Protein AF-A0A1D3K9N5-F1 (afdb_monomer)

Mean predicted aligned error: 11.88 Å

Solvent-accessible surface area (backbone atoms only — not comparable to full-atom values): 5031 Å² total; per-residue (Å²): 108,76,66,60,52,53,52,52,51,52,52,51,53,51,50,51,53,52,51,51,48,43,60,75,70,49,76,58,74,79,57,84,88,48,85,57,52,69,72,57,42,53,52,52,50,53,55,48,53,52,49,46,63,66,65,50,73,80,59,80,82,73,87,56,85,73,52,58,58,64,69,66,57,56,79,78,75,78,79,130

pLDDT: mean 82.17, std 15.18, range [45.06, 98.31]

Secondary structure (DSSP, 8-state):
-HHHHHHHHHHHHHHHHHHHHHHHTTSS---TTSPPPHHHHHHHHHHHHHHHHHHGGG------TTTHHHHTSGGGGS--

Structure (mmCIF, N/CA/C/O backbone):
data_AF-A0A1D3K9N5-F1
#
_entry.id   AF-A0A1D3K9N5-F1
#
loop_
_atom_site.group_PDB
_atom_site.id
_atom_site.type_symbol
_atom_site.label_atom_id
_atom_site.label_alt_id
_atom_site.label_comp_id
_atom_site.label_asym_id
_atom_site.label_entity_id
_atom_site.label_seq_id
_atom_site.pdbx_PDB_ins_code
_atom_site.Cartn_x
_atom_site.Cartn_y
_atom_site.Cartn_z
_atom_site.occupancy
_atom_site.B_iso_or_equiv
_atom_site.auth_seq_id
_atom_site.auth_comp_id
_atom_site.auth_asym_id
_atom_site.auth_atom_id
_atom_site.pdbx_PDB_model_num
ATOM 1 N N . MET A 1 1 ? -9.045 21.192 -19.121 1.00 70.44 1 MET A N 1
ATOM 2 C CA . MET A 1 1 ? -9.518 19.816 -18.833 1.00 70.44 1 MET A CA 1
ATOM 3 C C . MET A 1 1 ? -8.837 18.745 -19.688 1.00 70.44 1 MET A C 1
ATOM 5 O O . MET A 1 1 ? -8.176 17.894 -19.114 1.00 70.44 1 MET A O 1
ATOM 9 N N . LYS A 1 2 ? -8.893 18.785 -21.033 1.00 82.44 2 LYS A N 1
ATOM 10 C CA . LYS A 1 2 ? -8.275 17.735 -21.886 1.00 82.44 2 LYS A CA 1
ATOM 11 C C . LYS A 1 2 ? -6.768 17.522 -21.651 1.00 82.44 2 LYS A C 1
ATOM 13 O O . LYS A 1 2 ? -6.311 16.385 -21.645 1.00 82.44 2 LYS A O 1
ATOM 18 N N . ARG A 1 3 ? -6.004 18.602 -21.432 1.00 92.00 3 ARG A N 1
ATOM 19 C CA . ARG A 1 3 ? -4.566 18.526 -21.102 1.00 92.00 3 ARG A CA 1
ATOM 20 C C . ARG A 1 3 ? -4.330 17.845 -19.752 1.00 92.00 3 ARG A C 1
ATOM 22 O O . ARG A 1 3 ? -3.540 16.920 -19.695 1.00 92.00 3 ARG A O 1
ATOM 29 N N . THR A 1 4 ? -5.089 18.227 -18.727 1.00 95.06 4 THR A N 1
ATOM 30 C CA . THR A 1 4 ? -5.025 17.644 -17.376 1.00 95.06 4 THR A CA 1
ATOM 31 C C . THR A 1 4 ? -5.321 16.142 -17.368 1.00 95.06 4 THR A C 1
ATOM 33 O O . THR A 1 4 ? -4.620 15.375 -16.720 1.00 95.06 4 THR A O 1
ATOM 36 N N . ILE A 1 5 ? -6.330 15.699 -18.125 1.00 96.12 5 ILE A N 1
ATOM 37 C CA . ILE A 1 5 ? -6.660 14.269 -18.232 1.00 96.12 5 ILE A CA 1
ATOM 38 C C . ILE A 1 5 ? -5.519 13.511 -18.917 1.00 96.12 5 ILE A C 1
ATOM 40 O O . ILE A 1 5 ? -5.096 12.471 -18.423 1.00 96.12 5 ILE A O 1
ATOM 44 N N . LYS A 1 6 ? -4.973 14.048 -20.018 1.00 95.69 6 LYS A N 1
ATOM 45 C CA . LYS A 1 6 ? -3.830 13.436 -20.712 1.00 95.69 6 LYS A CA 1
ATOM 46 C C . LYS A 1 6 ? -2.596 13.332 -19.815 1.00 95.69 6 LYS A C 1
ATOM 48 O O . LYS A 1 6 ? -1.937 12.299 -19.828 1.00 95.69 6 LYS A O 1
ATOM 53 N N . THR A 1 7 ? -2.298 14.366 -19.030 1.00 97.12 7 THR A N 1
ATOM 54 C CA . THR A 1 7 ? -1.148 14.350 -18.115 1.00 97.12 7 THR A CA 1
ATOM 55 C C . THR A 1 7 ? -1.336 13.348 -16.983 1.00 97.12 7 THR A C 1
ATOM 57 O O . THR A 1 7 ? -0.404 12.614 -16.681 1.00 97.12 7 THR A O 1
ATOM 60 N N . LEU A 1 8 ? -2.535 13.259 -16.394 1.00 97.50 8 LEU A N 1
ATOM 61 C CA . LEU A 1 8 ? -2.827 12.269 -15.350 1.00 97.50 8 LEU A CA 1
ATOM 62 C C . LEU A 1 8 ? -2.780 10.839 -15.892 1.00 97.50 8 LEU A C 1
ATOM 64 O O . LEU A 1 8 ? -2.211 9.966 -15.247 1.00 97.50 8 LEU A O 1
ATOM 68 N N . ALA A 1 9 ? -3.323 10.606 -17.090 1.00 97.62 9 ALA A N 1
ATOM 69 C CA . ALA A 1 9 ? -3.256 9.301 -17.739 1.00 97.62 9 ALA A CA 1
ATOM 70 C C . ALA A 1 9 ? -1.802 8.884 -18.009 1.00 97.62 9 ALA A C 1
ATOM 72 O O . ALA A 1 9 ? -1.412 7.771 -17.667 1.00 97.62 9 ALA A O 1
ATOM 73 N N . ALA A 1 10 ? -0.981 9.788 -18.552 1.00 97.88 10 ALA A N 1
ATOM 74 C CA . ALA A 1 10 ? 0.438 9.524 -18.778 1.00 97.88 10 ALA A CA 1
ATOM 75 C C . ALA A 1 10 ? 1.184 9.238 -17.463 1.00 97.88 10 ALA A C 1
ATOM 77 O O . ALA A 1 10 ? 1.915 8.255 -17.380 1.00 97.88 10 ALA A O 1
ATOM 78 N N . ALA A 1 11 ? 0.952 10.040 -16.420 1.00 98.06 11 ALA A N 1
ATOM 79 C CA . ALA A 1 11 ? 1.546 9.821 -15.102 1.00 98.06 11 ALA A CA 1
ATOM 80 C C . ALA A 1 11 ? 1.129 8.470 -14.495 1.00 98.06 11 ALA A C 1
ATOM 82 O O . ALA A 1 11 ? 1.969 7.764 -13.945 1.00 98.06 11 ALA A O 1
ATOM 83 N N . GLY A 1 12 ? -0.140 8.080 -14.645 1.00 98.19 12 GLY A N 1
ATOM 84 C CA . GLY A 1 12 ? -0.641 6.781 -14.198 1.00 98.19 12 GLY A CA 1
ATOM 85 C C . GLY A 1 12 ? 0.053 5.611 -14.896 1.00 98.19 12 GLY A C 1
ATOM 86 O O . GLY A 1 12 ? 0.485 4.675 -14.230 1.00 98.19 12 GLY A O 1
ATOM 87 N N . VAL A 1 13 ? 0.236 5.684 -16.219 1.00 98.31 13 VAL A N 1
ATOM 88 C CA . VAL A 1 13 ? 0.965 4.652 -16.979 1.00 98.31 13 VAL A CA 1
ATOM 89 C C . VAL A 1 13 ? 2.417 4.545 -16.509 1.00 98.31 13 VAL A C 1
ATOM 91 O O . VAL A 1 13 ? 2.898 3.441 -16.263 1.00 98.31 13 VAL A O 1
ATOM 94 N N . VAL A 1 14 ? 3.100 5.678 -16.322 1.00 98.25 14 VAL A N 1
ATOM 95 C CA . VAL A 1 14 ? 4.477 5.699 -15.802 1.00 98.25 14 VAL A CA 1
ATOM 96 C C . VAL A 1 14 ? 4.549 5.074 -14.408 1.00 98.25 14 VAL A C 1
ATOM 98 O O . VAL A 1 14 ? 5.429 4.255 -14.155 1.00 98.25 14 VAL A O 1
ATOM 101 N N . ALA A 1 15 ? 3.605 5.399 -13.521 1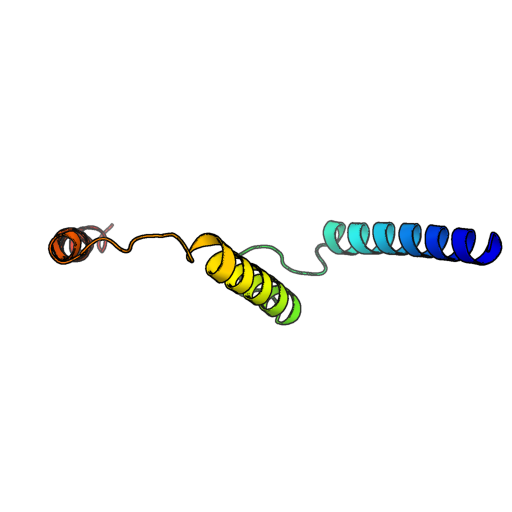.00 97.44 15 ALA A N 1
ATOM 102 C CA . ALA A 1 15 ? 3.549 4.830 -12.178 1.00 97.44 15 ALA A CA 1
ATOM 103 C C . ALA A 1 15 ? 3.365 3.303 -12.199 1.00 97.44 15 ALA A C 1
ATOM 105 O O . ALA A 1 15 ? 4.043 2.600 -11.452 1.00 97.44 15 ALA A O 1
ATOM 106 N N . VAL A 1 16 ? 2.505 2.779 -13.081 1.00 97.81 16 VAL A N 1
ATOM 107 C CA . VAL A 1 16 ? 2.302 1.329 -13.245 1.00 97.81 16 VAL A CA 1
ATOM 108 C C . VAL A 1 16 ? 3.575 0.642 -13.734 1.00 97.81 16 VAL A C 1
ATOM 110 O O . VAL A 1 16 ? 3.967 -0.374 -13.167 1.00 97.81 16 VAL A O 1
ATOM 113 N N . ILE A 1 17 ? 4.247 1.199 -14.747 1.00 97.94 17 ILE A N 1
ATOM 114 C CA . ILE A 1 17 ? 5.492 0.628 -15.284 1.00 97.94 17 ILE A CA 1
ATOM 115 C C . ILE A 1 17 ? 6.585 0.611 -14.210 1.00 97.94 17 ILE A C 1
ATOM 117 O O . ILE A 1 17 ? 7.243 -0.409 -14.020 1.00 97.94 17 ILE A O 1
ATOM 121 N N . MET A 1 18 ? 6.748 1.713 -13.473 1.00 96.00 18 MET A N 1
ATOM 122 C CA . MET A 1 18 ? 7.705 1.798 -12.367 1.00 96.00 18 MET A CA 1
ATOM 123 C C . MET A 1 18 ? 7.392 0.776 -11.271 1.00 96.00 18 MET A C 1
ATOM 125 O O . MET A 1 18 ? 8.290 0.063 -10.830 1.00 96.00 18 MET A O 1
ATOM 129 N N . GLY A 1 19 ? 6.123 0.659 -10.869 1.00 92.38 19 GLY A N 1
ATOM 130 C CA . GLY A 1 19 ? 5.689 -0.328 -9.880 1.00 92.38 19 GLY A CA 1
ATOM 131 C C . GLY A 1 19 ? 5.972 -1.763 -10.327 1.00 92.38 19 GLY A C 1
ATOM 132 O O . GLY A 1 19 ? 6.530 -2.546 -9.561 1.00 92.38 19 GLY A O 1
ATOM 133 N N . ALA A 1 20 ? 5.668 -2.095 -11.584 1.00 92.88 20 ALA A N 1
ATOM 134 C CA . ALA A 1 20 ? 5.972 -3.404 -12.154 1.00 92.88 20 ALA A CA 1
ATOM 135 C C . ALA A 1 20 ? 7.483 -3.682 -12.192 1.00 92.88 20 ALA A C 1
ATOM 137 O O . ALA A 1 20 ? 7.901 -4.786 -11.857 1.00 92.88 20 ALA A O 1
ATOM 138 N N . GLY A 1 21 ? 8.303 -2.686 -12.543 1.00 93.69 21 GLY A N 1
ATOM 139 C CA . GLY A 1 21 ? 9.762 -2.798 -12.518 1.00 93.69 21 GLY A CA 1
ATOM 140 C C . GLY A 1 21 ? 10.299 -3.080 -11.114 1.00 93.69 21 GLY A C 1
ATOM 141 O O . GLY A 1 21 ? 11.045 -4.034 -10.928 1.00 93.69 21 GLY A O 1
ATOM 142 N N . VAL A 1 22 ? 9.867 -2.310 -10.112 1.00 89.25 22 V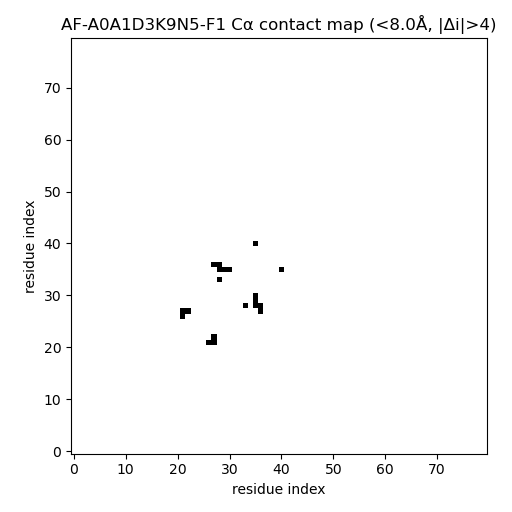AL A N 1
ATOM 143 C CA . VAL A 1 22 ? 10.248 -2.507 -8.700 1.00 89.25 22 VAL A CA 1
ATOM 144 C C . VAL A 1 22 ? 9.968 -3.939 -8.236 1.00 89.25 22 VAL A C 1
ATOM 146 O O . VAL A 1 22 ? 10.821 -4.546 -7.590 1.00 89.25 22 VAL A O 1
ATOM 149 N N . VAL A 1 23 ? 8.804 -4.488 -8.601 1.00 86.00 23 VAL A N 1
ATOM 150 C CA . VAL A 1 23 ? 8.426 -5.873 -8.283 1.00 86.00 23 VAL A CA 1
ATOM 151 C C . VAL A 1 23 ? 9.275 -6.877 -9.064 1.00 86.00 23 VAL A C 1
ATOM 153 O O . VAL A 1 23 ? 9.826 -7.795 -8.467 1.00 86.00 23 VAL A O 1
ATOM 156 N N . HIS A 1 24 ? 9.406 -6.707 -10.382 1.00 88.75 24 HIS A N 1
ATOM 157 C CA . HIS A 1 24 ? 10.135 -7.638 -11.246 1.00 88.75 24 HIS A CA 1
ATOM 158 C C . HIS A 1 24 ? 11.613 -7.765 -10.861 1.00 88.75 24 HIS A C 1
ATOM 160 O O . HIS A 1 24 ? 12.155 -8.866 -10.854 1.00 88.75 24 HIS A O 1
ATOM 166 N N . PHE A 1 25 ? 12.253 -6.648 -10.512 1.00 89.69 25 PHE A N 1
ATOM 167 C CA . PHE A 1 25 ? 13.657 -6.612 -10.106 1.00 89.69 25 PHE A CA 1
ATOM 168 C C . PHE A 1 25 ? 13.875 -6.908 -8.616 1.00 89.69 25 PHE A C 1
ATOM 170 O O . PHE A 1 25 ? 15.020 -6.915 -8.173 1.00 89.69 25 PHE A O 1
ATOM 177 N N . GLY A 1 26 ? 12.812 -7.140 -7.835 1.00 81.81 26 GLY A N 1
ATOM 178 C CA . GLY A 1 26 ? 12.931 -7.474 -6.414 1.00 81.81 26 GLY A CA 1
ATOM 179 C C . GLY A 1 26 ? 13.583 -6.370 -5.579 1.00 81.81 26 GLY A C 1
ATOM 180 O O . GLY A 1 26 ? 14.286 -6.665 -4.618 1.00 81.81 26 GLY A O 1
ATOM 181 N N . VAL A 1 27 ? 13.367 -5.097 -5.939 1.00 82.94 27 VAL A N 1
ATOM 182 C CA . VAL A 1 27 ? 13.978 -3.935 -5.255 1.00 82.94 27 VAL A CA 1
ATOM 183 C C . VAL A 1 27 ? 13.626 -3.907 -3.760 1.00 82.94 27 VAL A C 1
ATOM 185 O O . VAL A 1 27 ? 14.393 -3.391 -2.951 1.00 82.94 27 VAL A O 1
ATOM 188 N N . PHE A 1 28 ? 12.487 -4.494 -3.387 1.00 74.50 28 PHE A N 1
ATOM 189 C CA . PHE A 1 28 ? 12.121 -4.767 -2.002 1.00 74.50 28 PHE A CA 1
ATOM 190 C C . PHE A 1 28 ? 11.979 -6.274 -1.792 1.00 74.50 28 PHE A C 1
ATOM 192 O O . PHE A 1 28 ? 11.322 -6.946 -2.589 1.00 74.50 28 PHE A O 1
ATOM 199 N N . ASN A 1 29 ? 12.545 -6.791 -0.698 1.00 74.44 29 ASN A N 1
ATOM 200 C CA . ASN A 1 29 ? 12.276 -8.154 -0.257 1.00 74.44 29 ASN A CA 1
ATOM 201 C C . ASN A 1 29 ? 10.815 -8.233 0.223 1.00 74.44 29 ASN A C 1
ATOM 203 O O . ASN A 1 29 ? 10.424 -7.552 1.171 1.00 74.44 29 ASN A O 1
ATOM 20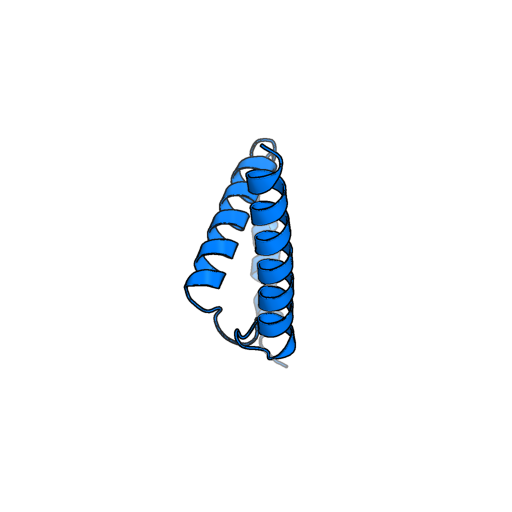7 N N . VAL A 1 30 ? 9.997 -9.004 -0.496 1.00 67.81 30 VAL A N 1
ATOM 208 C CA . VAL A 1 30 ? 8.580 -9.256 -0.170 1.00 67.81 30 VAL A CA 1
ATOM 209 C C . VAL A 1 30 ? 8.423 -10.574 0.598 1.00 67.81 30 VAL A C 1
ATOM 211 O O . VAL A 1 30 ? 7.344 -10.869 1.108 1.00 67.81 30 VAL A O 1
ATOM 214 N N . GLY A 1 31 ? 9.484 -11.384 0.672 1.00 68.56 31 GLY A N 1
ATOM 215 C CA . GLY A 1 31 ? 9.489 -12.605 1.462 1.00 68.56 31 GLY A CA 1
ATOM 216 C C . GLY A 1 31 ? 9.288 -12.279 2.937 1.00 68.56 31 GLY A C 1
ATOM 217 O O . GLY A 1 31 ? 9.864 -11.328 3.457 1.00 68.56 31 GLY A O 1
ATOM 218 N N . ALA A 1 32 ? 8.476 -13.083 3.619 1.00 67.25 32 ALA A N 1
ATOM 219 C CA . ALA A 1 32 ? 8.313 -12.989 5.070 1.00 67.25 32 ALA A CA 1
ATOM 220 C C . ALA A 1 32 ? 9.470 -13.664 5.835 1.00 67.25 32 ALA A C 1
ATOM 222 O O . ALA A 1 32 ? 9.435 -13.727 7.063 1.00 67.25 32 ALA A O 1
ATOM 223 N N . ASP A 1 33 ? 10.463 -14.191 5.110 1.00 75.31 33 ASP A N 1
ATOM 224 C CA . ASP A 1 33 ? 11.640 -14.879 5.647 1.00 75.31 33 ASP A CA 1
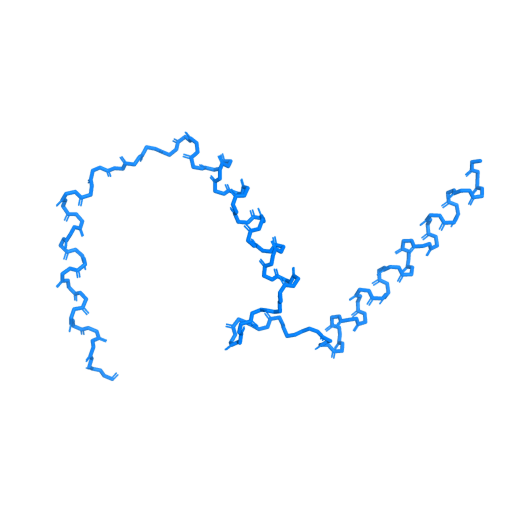ATOM 225 C C . ASP A 1 33 ? 12.605 -13.914 6.357 1.00 75.31 33 ASP A C 1
ATOM 227 O O . ASP A 1 33 ? 13.357 -14.317 7.242 1.00 75.31 33 ASP A O 1
ATOM 231 N N . GLU A 1 34 ? 12.552 -12.628 6.002 1.00 71.50 34 GLU A N 1
ATOM 232 C CA . GLU A 1 34 ? 13.293 -11.539 6.635 1.00 71.50 34 GLU A CA 1
ATOM 233 C C . GLU A 1 34 ? 12.304 -10.441 7.075 1.00 71.50 34 GLU A C 1
ATOM 235 O O . GLU A 1 34 ? 11.237 -10.296 6.467 1.00 71.50 34 GLU A O 1
ATOM 240 N N . PRO A 1 35 ? 12.587 -9.666 8.142 1.00 75.00 35 PRO A N 1
ATOM 241 C CA . PRO A 1 35 ? 11.735 -8.546 8.516 1.00 75.00 35 PRO A CA 1
ATOM 242 C C . PRO A 1 35 ? 11.492 -7.601 7.334 1.00 75.00 35 PRO A C 1
ATOM 244 O O . PRO A 1 35 ? 12.422 -7.180 6.649 1.00 75.00 35 PRO A O 1
ATOM 247 N N . HIS A 1 36 ? 10.225 -7.252 7.112 1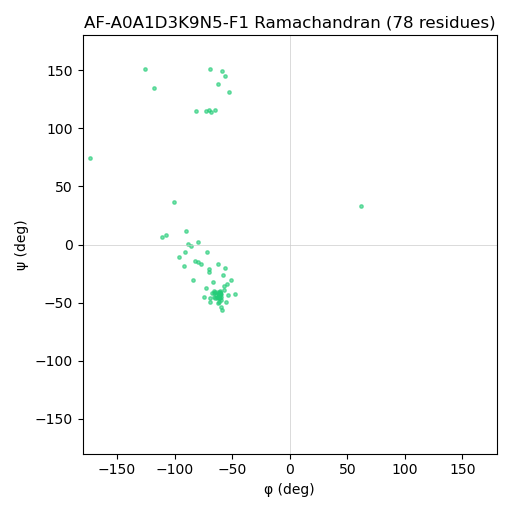.00 76.69 36 HIS A N 1
ATOM 248 C CA . HIS A 1 36 ? 9.846 -6.285 6.087 1.00 76.69 36 HIS A CA 1
ATOM 249 C C . HIS A 1 36 ? 10.576 -4.957 6.316 1.00 76.69 36 HIS A C 1
ATOM 251 O O . HIS A 1 36 ? 10.741 -4.524 7.457 1.00 76.69 36 HIS A O 1
ATOM 257 N N . SER A 1 37 ? 10.933 -4.272 5.231 1.00 81.12 37 SER A N 1
ATOM 258 C CA . SER A 1 37 ? 11.460 -2.909 5.321 1.00 81.12 37 SER A CA 1
ATOM 259 C C . SER A 1 37 ? 10.452 -1.970 5.996 1.00 81.12 37 SER A C 1
ATOM 261 O O . SER A 1 37 ? 9.239 -2.149 5.850 1.00 81.12 37 SER A O 1
ATOM 263 N N . ASP A 1 38 ? 10.938 -0.942 6.699 1.00 85.06 38 ASP A N 1
ATOM 264 C CA . ASP A 1 38 ? 10.097 -0.015 7.475 1.00 85.06 38 ASP A CA 1
ATOM 265 C C . ASP A 1 38 ? 8.865 0.522 6.718 1.00 85.06 38 ASP A C 1
ATOM 267 O O . ASP A 1 38 ? 7.773 0.531 7.297 1.00 85.06 38 ASP A O 1
ATOM 271 N N . PRO A 1 39 ? 8.955 0.918 5.427 1.00 84.19 39 PRO A N 1
ATOM 272 C CA . PRO A 1 39 ? 7.786 1.396 4.689 1.00 84.19 39 PRO A CA 1
ATOM 273 C C . PRO A 1 39 ? 6.731 0.305 4.473 1.00 84.19 39 PRO A C 1
ATOM 275 O O . PRO A 1 39 ? 5.530 0.561 4.585 1.00 84.19 39 PRO A O 1
ATOM 278 N N . VAL A 1 40 ? 7.172 -0.920 4.173 1.00 84.50 40 VAL A N 1
ATOM 279 C CA . VAL A 1 40 ? 6.289 -2.071 3.960 1.00 84.50 40 VAL A CA 1
ATOM 280 C C . VAL A 1 40 ? 5.654 -2.471 5.287 1.00 84.50 40 VAL A C 1
ATOM 282 O O . VAL A 1 40 ? 4.434 -2.614 5.366 1.00 84.50 40 VAL A O 1
ATOM 285 N N . TYR A 1 41 ? 6.449 -2.548 6.354 1.00 86.81 41 TYR A N 1
ATOM 286 C CA . TYR A 1 41 ? 5.956 -2.816 7.700 1.00 86.81 41 TYR A CA 1
ATOM 287 C C . TYR A 1 41 ? 4.875 -1.812 8.128 1.00 86.81 41 TYR A C 1
ATOM 289 O O . TYR A 1 41 ? 3.791 -2.217 8.551 1.00 86.81 41 TYR A O 1
ATOM 297 N N . ALA A 1 42 ? 5.120 -0.509 7.959 1.00 90.06 42 ALA A N 1
ATOM 298 C CA . ALA A 1 42 ? 4.165 0.536 8.323 1.00 90.06 42 ALA A CA 1
ATOM 299 C C . ALA A 1 42 ? 2.841 0.418 7.546 1.00 90.06 42 ALA A C 1
ATOM 301 O O . ALA A 1 42 ? 1.756 0.538 8.129 1.00 90.06 42 ALA A O 1
ATOM 302 N N . LEU A 1 43 ? 2.918 0.140 6.239 1.00 91.31 43 LEU A N 1
ATOM 303 C CA . LEU A 1 43 ? 1.744 -0.073 5.395 1.00 91.31 43 LEU A CA 1
ATOM 304 C C . LEU A 1 43 ? 0.926 -1.284 5.865 1.00 91.31 43 LEU A C 1
ATOM 306 O O . LEU A 1 43 ? -0.286 -1.172 6.067 1.00 91.31 43 LEU A O 1
ATOM 310 N N . LEU A 1 44 ? 1.584 -2.430 6.066 1.00 90.75 44 LEU A N 1
ATOM 311 C CA . LEU A 1 44 ? 0.931 -3.667 6.495 1.00 90.75 44 LEU A CA 1
ATOM 312 C C . LEU A 1 44 ? 0.333 -3.527 7.899 1.00 90.75 44 LEU A C 1
ATOM 314 O O . LEU A 1 44 ? -0.796 -3.966 8.118 1.00 90.75 44 LEU A O 1
ATOM 318 N N . SER A 1 45 ? 1.043 -2.879 8.827 1.00 92.62 45 SER A N 1
ATOM 319 C CA . SER A 1 45 ? 0.546 -2.607 10.180 1.00 92.62 45 SER A CA 1
ATOM 320 C C . SER A 1 45 ? -0.727 -1.767 10.136 1.00 92.62 45 SER A C 1
ATOM 322 O O . SER A 1 45 ? -1.736 -2.135 10.732 1.00 92.62 45 SER A O 1
ATOM 324 N N . THR A 1 46 ? -0.728 -0.689 9.350 1.00 96.38 46 THR A N 1
ATOM 325 C CA . THR A 1 46 ? -1.899 0.186 9.206 1.00 96.38 46 THR A CA 1
ATOM 326 C C . THR A 1 46 ? -3.098 -0.566 8.620 1.00 96.38 46 THR A C 1
ATOM 328 O O . THR A 1 46 ? -4.221 -0.462 9.123 1.00 96.38 46 THR A O 1
ATOM 331 N N . ALA A 1 47 ? -2.873 -1.353 7.562 1.00 96.12 47 ALA A N 1
ATOM 332 C CA . ALA A 1 47 ? -3.919 -2.154 6.933 1.00 96.12 47 ALA A CA 1
ATOM 333 C C . ALA A 1 47 ? -4.491 -3.207 7.899 1.00 96.12 47 ALA A C 1
ATOM 335 O O . ALA A 1 47 ? -5.713 -3.378 7.982 1.00 96.12 47 ALA A O 1
ATOM 336 N N . ARG A 1 48 ? -3.618 -3.874 8.665 1.00 94.88 48 ARG A N 1
ATOM 337 C CA . ARG A 1 48 ? -3.986 -4.840 9.705 1.00 94.88 48 ARG A CA 1
ATOM 338 C C . ARG A 1 48 ? -4.855 -4.192 10.777 1.00 94.88 48 ARG A C 1
ATOM 340 O O . ARG A 1 48 ? -5.951 -4.691 11.027 1.00 94.88 48 ARG A O 1
ATOM 347 N N . ASP A 1 49 ? -4.405 -3.094 11.373 1.00 97.25 49 ASP A N 1
ATOM 348 C CA . ASP A 1 49 ? -5.111 -2.433 12.476 1.00 97.25 49 ASP A CA 1
ATOM 349 C C . ASP A 1 49 ? -6.501 -1.968 12.045 1.00 97.25 49 ASP A C 1
ATOM 351 O O . ASP A 1 49 ? -7.494 -2.190 12.746 1.00 97.25 49 ASP A O 1
ATOM 355 N N . ARG A 1 50 ? -6.610 -1.409 10.832 1.00 96.88 50 ARG A N 1
ATOM 356 C CA . ARG A 1 50 ? -7.903 -1.020 10.267 1.00 96.88 50 ARG A CA 1
ATOM 357 C C . ARG A 1 50 ? -8.816 -2.222 10.038 1.00 96.88 50 ARG A C 1
ATOM 359 O O . ARG A 1 50 ? -10.007 -2.137 10.339 1.00 96.88 50 ARG A O 1
ATOM 366 N N . SER A 1 51 ? -8.283 -3.321 9.505 1.00 95.56 51 SER A N 1
ATOM 367 C CA . SER A 1 51 ? -9.044 -4.552 9.271 1.00 95.56 51 SER A CA 1
ATOM 368 C C . SER A 1 51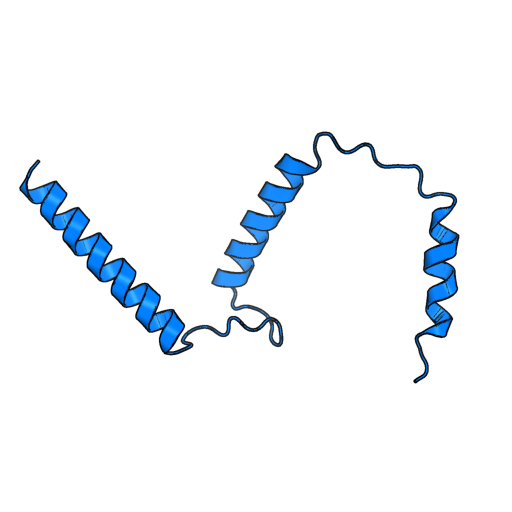 ? -9.567 -5.139 10.581 1.00 95.56 51 SER A C 1
ATOM 370 O O . SER A 1 51 ? -10.757 -5.447 10.674 1.00 95.56 51 SER A O 1
ATOM 372 N N . ILE A 1 52 ? -8.719 -5.203 11.616 1.00 95.12 52 ILE A N 1
ATOM 373 C CA . ILE A 1 52 ? -9.097 -5.660 12.958 1.00 95.12 52 ILE A CA 1
ATOM 374 C C . ILE A 1 52 ? -10.211 -4.775 13.503 1.00 95.12 52 ILE A C 1
ATOM 376 O O . ILE A 1 52 ? -11.282 -5.292 13.783 1.00 95.12 52 ILE A O 1
ATOM 380 N N . ALA A 1 53 ? -10.016 -3.456 13.572 1.00 95.56 53 ALA A N 1
ATOM 381 C CA . ALA A 1 53 ? -11.017 -2.539 14.118 1.00 95.56 53 ALA A CA 1
ATOM 382 C C . ALA A 1 53 ? -12.375 -2.634 13.399 1.00 95.56 53 ALA A C 1
ATOM 384 O O . ALA A 1 53 ? -13.434 -2.506 14.013 1.00 95.56 53 ALA A O 1
ATOM 385 N N . VAL A 1 54 ? -12.368 -2.860 12.081 1.00 96.69 54 VAL A N 1
ATOM 386 C CA . VAL A 1 54 ? -13.605 -3.021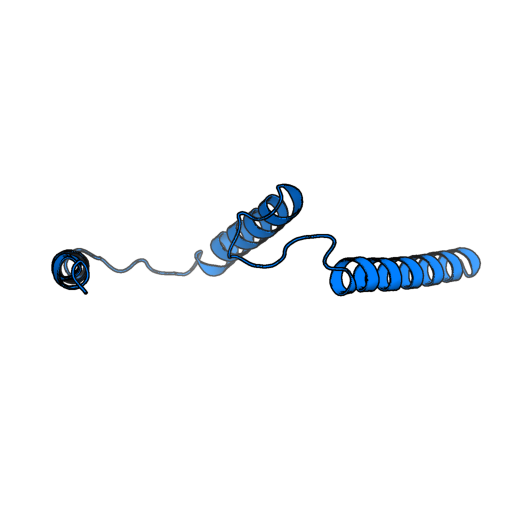 11.311 1.00 96.69 54 VAL A CA 1
ATOM 387 C C . VAL A 1 54 ? -14.262 -4.375 11.566 1.00 96.69 54 VAL A C 1
ATOM 389 O O . VAL A 1 54 ? -15.474 -4.402 11.758 1.00 96.69 54 VAL A O 1
ATOM 392 N N . ARG A 1 55 ? -13.500 -5.473 11.564 1.00 93.69 55 ARG A N 1
ATOM 393 C CA . ARG A 1 55 ? -14.019 -6.850 11.628 1.00 93.69 55 ARG A CA 1
ATOM 394 C C . ARG A 1 55 ? -14.301 -7.337 13.046 1.00 93.69 55 ARG A C 1
ATOM 396 O O . ARG A 1 55 ? -15.185 -8.166 13.214 1.00 93.69 55 ARG A O 1
ATOM 403 N N . SER A 1 56 ? -13.565 -6.858 14.046 1.00 93.19 56 SER A N 1
ATOM 404 C CA . SER A 1 56 ? -13.700 -7.316 15.432 1.00 93.19 56 SER A CA 1
ATOM 405 C C . SER A 1 56 ? -14.874 -6.685 16.171 1.00 93.19 56 SER A C 1
ATOM 407 O O . SER A 1 56 ? -15.279 -7.217 17.200 1.00 93.19 56 SER A O 1
ATOM 409 N N . ARG A 1 57 ? -15.452 -5.598 15.638 1.00 90.94 57 ARG A N 1
ATOM 410 C CA . ARG A 1 57 ? -16.504 -4.811 16.302 1.00 90.94 57 ARG A CA 1
ATOM 411 C C . ARG A 1 57 ? -17.719 -5.640 16.751 1.00 90.94 57 ARG A C 1
ATOM 413 O O . ARG A 1 57 ? -18.302 -5.336 17.781 1.00 90.94 57 ARG A O 1
ATOM 420 N N . ASP A 1 58 ? -18.065 -6.680 15.991 1.00 91.38 58 ASP A N 1
ATOM 421 C CA . ASP A 1 58 ? -19.253 -7.513 16.214 1.00 91.38 58 ASP A CA 1
ATOM 422 C C . ASP A 1 58 ? -18.886 -8.934 16.683 1.00 91.38 58 ASP A C 1
ATOM 424 O O . ASP A 1 58 ? -19.748 -9.810 16.795 1.00 91.38 58 ASP A O 1
ATOM 428 N N . ILE A 1 59 ? -17.601 -9.195 16.956 1.00 89.69 59 ILE A N 1
ATOM 429 C CA . ILE A 1 59 ? -17.142 -10.500 17.432 1.00 89.69 59 ILE A CA 1
ATOM 430 C C . ILE A 1 59 ? -17.397 -10.593 18.937 1.00 89.69 59 ILE A C 1
ATOM 432 O O . ILE A 1 59 ? -16.768 -9.903 19.738 1.00 89.69 59 ILE A O 1
ATOM 436 N N . LYS A 1 60 ? -18.286 -11.507 19.339 1.00 87.31 60 LYS A N 1
ATOM 437 C CA . LYS A 1 60 ? -18.419 -11.910 20.744 1.00 87.31 60 LYS A CA 1
ATOM 438 C C . LYS A 1 60 ? -17.222 -12.772 21.129 1.00 87.31 60 LYS A C 1
ATOM 440 O O . LYS A 1 60 ? -17.063 -13.870 20.600 1.00 87.31 60 LYS A O 1
ATOM 445 N N . VAL A 1 61 ? -16.397 -12.279 22.049 1.00 82.19 61 VAL A N 1
ATOM 446 C CA . VAL A 1 61 ? -15.277 -13.046 22.605 1.00 82.19 61 VAL A CA 1
ATOM 447 C C . VAL A 1 61 ? -15.851 -14.164 23.487 1.00 82.19 61 VAL A C 1
ATOM 449 O O . VAL A 1 61 ? -16.530 -13.851 24.467 1.00 82.19 61 VAL A O 1
ATOM 452 N N . PRO A 1 62 ? -15.650 -15.452 23.148 1.00 78.44 62 PRO A N 1
ATOM 453 C CA . PRO A 1 62 ? -16.104 -16.550 23.994 1.00 78.44 62 PRO A CA 1
ATOM 454 C C . PRO A 1 62 ? -15.271 -16.603 25.279 1.00 78.44 62 PRO A C 1
ATOM 456 O O . PRO A 1 62 ? -14.098 -16.229 25.281 1.00 78.44 62 PRO A O 1
ATOM 459 N N . ASP A 1 63 ? -15.860 -17.094 26.368 1.00 80.69 63 ASP A N 1
ATOM 460 C CA . ASP A 1 63 ? -15.107 -17.367 27.591 1.00 80.69 63 ASP A CA 1
ATOM 461 C C . ASP A 1 63 ? -14.094 -18.495 27.333 1.00 80.69 63 ASP A C 1
ATOM 463 O O . ASP A 1 63 ? -14.454 -19.630 27.012 1.00 80.69 63 ASP A O 1
ATOM 467 N N . LEU A 1 64 ? -12.806 -18.162 27.440 1.00 72.06 64 LEU A N 1
ATOM 468 C CA . LEU A 1 64 ? -11.691 -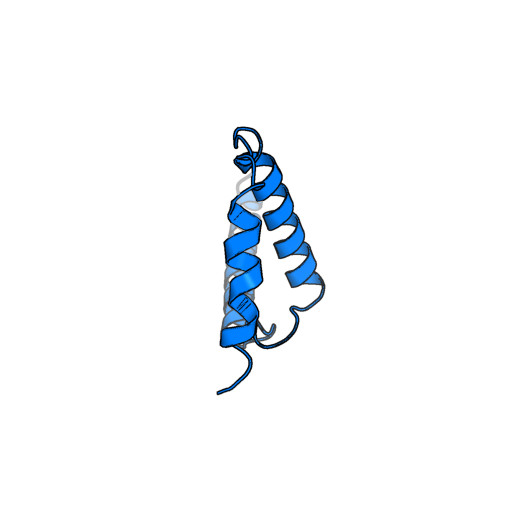19.069 27.171 1.00 72.06 64 LEU A CA 1
ATOM 469 C C . LEU A 1 64 ? -11.234 -19.842 28.421 1.00 72.06 64 LEU A C 1
ATOM 471 O O . LEU A 1 64 ? -10.187 -20.494 28.375 1.00 72.06 64 LEU A O 1
ATOM 475 N N . GLY A 1 65 ? -11.996 -19.823 29.524 1.00 69.94 65 GLY A N 1
ATOM 476 C CA . GLY A 1 65 ? -11.679 -20.554 30.759 1.00 69.94 65 GLY A CA 1
ATOM 477 C C . GLY A 1 65 ? -11.369 -22.048 30.556 1.00 69.94 65 GLY A C 1
ATOM 478 O O . GLY A 1 65 ? -10.518 -22.604 31.249 1.00 69.94 65 GLY A O 1
ATOM 479 N N . SER A 1 66 ? -11.970 -22.689 29.547 1.00 58.78 66 SER A N 1
ATOM 480 C CA . SER A 1 66 ? -11.711 -24.088 29.165 1.00 58.78 66 SER A CA 1
ATOM 481 C C . SER A 1 66 ? -10.613 -24.271 28.099 1.00 58.78 66 SER A C 1
ATOM 483 O O . SER A 1 66 ? -10.036 -25.356 27.999 1.00 58.78 66 SER A O 1
ATOM 485 N N . VAL A 1 67 ? -10.256 -23.222 27.343 1.00 55.78 67 VAL A N 1
ATOM 486 C CA . VAL A 1 67 ? -9.257 -23.250 26.246 1.00 55.78 67 VAL A CA 1
ATOM 487 C C . VAL A 1 67 ? -7.818 -23.266 26.765 1.00 55.78 67 VAL A C 1
ATOM 489 O O . VAL A 1 67 ? -6.904 -23.706 26.065 1.00 55.78 67 VAL A O 1
ATOM 492 N N . ARG A 1 68 ? -7.596 -22.920 28.040 1.00 55.09 68 ARG A N 1
ATOM 493 C CA . ARG A 1 68 ? -6.287 -23.082 28.697 1.00 55.09 68 ARG A CA 1
ATOM 494 C C . ARG A 1 68 ? -5.769 -24.533 28.655 1.00 55.09 68 ARG A C 1
ATOM 496 O O . ARG A 1 68 ? -4.560 -24.735 28.729 1.00 55.09 68 ARG A O 1
ATOM 503 N N . LYS A 1 69 ? -6.638 -25.534 28.439 1.00 55.44 69 LYS A N 1
ATOM 504 C CA . LYS A 1 69 ? -6.221 -26.928 28.196 1.00 55.44 69 LYS A CA 1
ATOM 505 C C . LYS A 1 69 ? -5.467 -27.135 26.876 1.00 55.44 69 LYS A C 1
ATOM 507 O O . LYS A 1 69 ? -4.554 -27.951 26.856 1.00 55.44 69 LYS A O 1
ATOM 512 N N . VAL A 1 70 ? -5.765 -26.375 25.818 1.00 59.56 70 VAL A N 1
ATOM 513 C CA . VAL A 1 70 ? -5.060 -26.493 24.522 1.00 59.56 70 VAL A CA 1
ATOM 514 C C . VAL A 1 70 ? -3.640 -25.922 24.617 1.00 59.56 70 VAL A C 1
ATOM 516 O O . VAL A 1 70 ? -2.695 -26.512 24.106 1.00 59.56 70 VAL A O 1
ATOM 519 N N . LEU A 1 71 ? -3.456 -24.831 25.367 1.00 58.88 71 LEU A N 1
ATOM 520 C CA . LEU A 1 71 ? -2.133 -24.235 25.610 1.00 58.88 71 LEU A CA 1
ATOM 521 C C . LEU A 1 71 ? -1.244 -25.099 26.522 1.00 58.88 71 LEU A C 1
ATOM 523 O O . LEU A 1 71 ? -0.024 -24.982 26.483 1.00 58.88 71 LEU A O 1
ATOM 527 N N . SER A 1 72 ? -1.846 -25.989 27.315 1.00 57.19 72 SER A N 1
ATOM 528 C CA . SER A 1 72 ? -1.137 -26.941 28.177 1.00 57.19 72 SER A CA 1
ATOM 529 C C . SER A 1 72 ? -0.653 -28.202 27.443 1.00 57.19 72 SER A C 1
ATOM 531 O O . SER A 1 72 ? 0.155 -28.927 28.015 1.00 57.19 72 SER A O 1
ATOM 533 N N . GLN A 1 73 ? -1.128 -28.487 26.220 1.00 57.09 73 GLN A N 1
ATOM 534 C CA . GLN A 1 73 ? -0.668 -29.620 25.388 1.00 57.09 73 GLN A CA 1
ATOM 535 C C . GLN A 1 73 ? 0.499 -29.266 24.447 1.00 57.09 73 GLN A C 1
ATOM 537 O O . GLN A 1 73 ? 1.122 -30.159 23.876 1.00 57.09 73 GLN A O 1
ATOM 542 N N . ALA A 1 74 ? 0.884 -27.988 24.377 1.00 57.06 74 ALA A N 1
ATOM 543 C CA . ALA A 1 74 ? 2.051 -27.524 23.631 1.00 57.06 74 ALA A CA 1
ATOM 544 C C . ALA A 1 74 ? 3.441 -28.051 24.081 1.00 57.06 74 ALA A C 1
ATOM 546 O O . ALA A 1 74 ? 4.356 -27.960 23.259 1.00 57.06 74 ALA A O 1
ATOM 547 N N . PRO A 1 75 ? 3.682 -28.630 25.286 1.00 56.03 75 PRO A N 1
ATOM 548 C CA . PRO A 1 75 ? 5.003 -29.192 25.575 1.00 56.03 75 PRO A CA 1
ATOM 549 C C . PRO A 1 75 ? 5.305 -30.492 24.804 1.00 56.03 75 PRO A C 1
ATOM 551 O O . PRO A 1 75 ? 6.433 -30.965 24.866 1.00 56.03 75 PRO A O 1
ATOM 554 N N . HIS A 1 76 ? 4.354 -31.079 24.058 1.00 55.59 76 HIS A N 1
ATOM 555 C CA . HIS A 1 76 ? 4.593 -32.287 23.243 1.00 55.59 76 HIS A CA 1
ATOM 556 C C . HIS A 1 76 ? 5.086 -32.024 21.812 1.00 55.59 76 HIS A C 1
ATOM 558 O O . HIS A 1 76 ? 5.346 -32.967 21.076 1.00 55.59 76 HIS A O 1
ATOM 564 N N . SER A 1 77 ? 5.264 -30.762 21.424 1.00 56.66 77 SER A N 1
ATOM 565 C CA . SER A 1 77 ? 5.813 -30.367 20.115 1.00 56.66 77 SER A CA 1
ATOM 566 C C . SER A 1 77 ? 7.242 -29.808 20.199 1.00 56.66 77 SER A C 1
ATOM 568 O O . SER A 1 77 ? 7.765 -29.314 19.208 1.00 56.66 77 SER A O 1
ATOM 570 N N . ALA A 1 78 ? 7.886 -29.893 21.369 1.00 54.16 78 ALA A N 1
ATOM 571 C CA . ALA A 1 78 ? 9.237 -29.384 21.627 1.00 54.16 78 ALA A CA 1
ATOM 572 C C . ALA A 1 78 ? 10.320 -30.483 21.591 1.00 54.16 78 ALA A C 1
ATOM 574 O O . ALA A 1 78 ? 11.256 -30.462 22.389 1.00 54.16 78 ALA A O 1
ATOM 575 N N . GLY A 1 79 ? 10.188 -31.463 20.699 1.00 58.19 79 GLY A N 1
ATOM 576 C CA . GLY A 1 79 ? 11.181 -32.525 20.569 1.00 58.19 79 GLY A CA 1
ATOM 577 C C . GLY A 1 79 ? 10.913 -33.444 19.391 1.00 58.19 79 GLY A C 1
ATOM 578 O O . GLY A 1 79 ? 10.450 -34.554 19.611 1.00 58.19 79 GLY A O 1
ATOM 579 N N . GLN A 1 80 ? 11.190 -32.960 18.180 1.00 45.06 80 GLN A N 1
ATOM 580 C CA . GLN A 1 80 ? 11.607 -33.726 17.000 1.00 45.06 80 GLN A CA 1
ATOM 581 C C . GLN A 1 80 ? 12.434 -32.783 16.122 1.00 45.06 80 GLN A C 1
ATOM 583 O O . G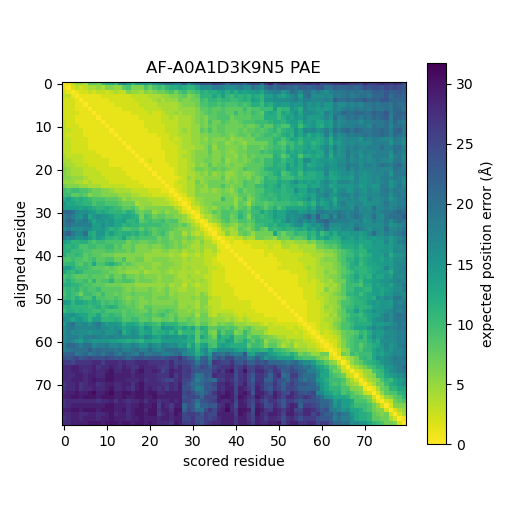LN A 1 80 ? 11.978 -31.631 15.937 1.00 45.06 80 GLN A O 1
#

Organism: NCBI:txid1295141

Radius of gyration: 22.68 Å; Cα contacts (8 Å, |Δi|>4): 10; chains: 1; bounding box: 33×54×53 Å

Sequence (80 aa):
MKRTIKTLAAAGVVAVIMGAGVVHFGVFNVGADEPHSDPVYALLSTARDRSIAVRSRDIKVPDLGSVRKVLSQAPHSAGQ

Foldseek 3Di:
DVVVVVVVVVVVVVVVVVVVVCVVVCVFPPDPPDDGDPVVVVVVVVVVVVVCVVPVPPDDDDPCPVVVVVVVPVVVVPDD